Protein AF-A0A357NGC4-F1 (afdb_monomer_lite)

Structure (mmCIF, N/CA/C/O backbone):
data_AF-A0A357NGC4-F1
#
_entry.id   AF-A0A357NGC4-F1
#
loop_
_atom_site.group_PDB
_atom_site.id
_atom_site.type_symbol
_atom_site.label_atom_id
_atom_site.label_alt_id
_atom_site.label_comp_id
_atom_site.label_asym_id
_atom_site.label_entity_id
_atom_site.label_seq_id
_atom_site.pdbx_PDB_ins_code
_atom_site.Cartn_x
_atom_site.Cartn_y
_atom_site.Cartn_z
_atom_site.occupancy
_atom_site.B_iso_or_equiv
_atom_site.auth_seq_id
_atom_site.auth_comp_id
_atom_site.auth_asym_id
_atom_site.auth_atom_id
_atom_site.pdbx_PDB_model_num
ATOM 1 N N . MET A 1 1 ? 26.352 -2.032 -13.838 1.00 68.75 1 MET A N 1
ATOM 2 C CA . MET A 1 1 ? 25.745 -2.027 -12.490 1.00 68.75 1 MET A CA 1
ATOM 3 C C . MET A 1 1 ? 24.258 -2.309 -12.650 1.00 68.75 1 MET A C 1
ATOM 5 O O . MET A 1 1 ? 23.654 -1.689 -13.514 1.00 68.75 1 MET A O 1
ATOM 9 N N . ARG A 1 2 ? 23.690 -3.285 -11.932 1.00 84.88 2 ARG A N 1
ATOM 10 C CA . ARG A 1 2 ? 22.240 -3.558 -11.952 1.00 84.88 2 ARG A CA 1
ATOM 11 C C . ARG A 1 2 ? 21.631 -2.957 -10.688 1.00 84.88 2 ARG A C 1
ATOM 13 O O . ARG A 1 2 ? 22.196 -3.145 -9.617 1.00 84.88 2 ARG A O 1
ATOM 20 N N . VAL A 1 3 ? 20.532 -2.224 -10.833 1.00 90.50 3 VAL A N 1
ATOM 21 C CA . VAL A 1 3 ? 19.829 -1.541 -9.737 1.00 90.50 3 VAL A CA 1
ATOM 22 C C . VAL A 1 3 ? 18.399 -2.072 -9.686 1.00 90.50 3 VAL A C 1
ATOM 24 O O . VAL A 1 3 ? 17.798 -2.309 -10.733 1.00 90.50 3 VAL A O 1
ATOM 27 N N . LEU A 1 4 ? 17.880 -2.277 -8.477 1.00 94.31 4 LEU A N 1
ATOM 28 C CA . LEU A 1 4 ? 16.498 -2.665 -8.207 1.00 94.31 4 LEU A CA 1
ATOM 29 C C . LEU A 1 4 ? 15.955 -1.753 -7.109 1.00 94.31 4 LEU A C 1
ATOM 31 O O . LEU A 1 4 ? 16.599 -1.597 -6.072 1.00 94.31 4 LEU A O 1
ATOM 35 N N . ILE A 1 5 ? 14.778 -1.174 -7.330 1.00 95.81 5 ILE A N 1
ATOM 36 C CA . ILE A 1 5 ? 14.064 -0.403 -6.312 1.00 95.81 5 ILE A CA 1
ATOM 37 C C . ILE A 1 5 ? 13.102 -1.327 -5.569 1.00 95.81 5 ILE A C 1
ATOM 39 O O . ILE A 1 5 ? 12.321 -2.055 -6.176 1.00 95.81 5 ILE A O 1
ATOM 43 N N . VAL A 1 6 ? 13.139 -1.276 -4.241 1.00 94.62 6 VAL A N 1
ATOM 44 C CA . VAL A 1 6 ? 12.237 -2.050 -3.389 1.00 94.62 6 VAL A CA 1
ATOM 45 C C . VAL A 1 6 ? 11.265 -1.106 -2.695 1.00 94.62 6 VAL A C 1
ATOM 47 O O . VAL A 1 6 ? 11.670 -0.274 -1.885 1.00 94.62 6 VAL A O 1
ATOM 50 N N . LEU A 1 7 ? 9.973 -1.258 -2.983 1.00 94.00 7 LEU A N 1
ATOM 51 C CA . LEU A 1 7 ? 8.908 -0.561 -2.274 1.00 94.00 7 LEU A CA 1
ATOM 52 C C . LEU A 1 7 ? 8.418 -1.423 -1.109 1.00 94.00 7 LEU A C 1
ATOM 54 O O . LEU A 1 7 ? 7.661 -2.375 -1.295 1.00 94.00 7 LEU A O 1
ATOM 58 N N . MET A 1 8 ? 8.837 -1.085 0.108 1.00 93.31 8 MET A N 1
ATOM 59 C CA . MET A 1 8 ? 8.346 -1.742 1.319 1.00 93.31 8 MET A CA 1
ATOM 60 C C . MET A 1 8 ? 7.022 -1.116 1.763 1.00 93.31 8 MET A C 1
ATOM 62 O O . MET A 1 8 ? 6.958 0.078 2.051 1.00 93.31 8 MET A O 1
ATOM 66 N N . THR A 1 9 ? 5.958 -1.912 1.864 1.00 92.12 9 THR A N 1
ATOM 67 C CA . THR A 1 9 ? 4.637 -1.412 2.271 1.00 92.12 9 THR A CA 1
ATOM 68 C C . THR A 1 9 ? 3.880 -2.393 3.162 1.00 92.12 9 THR A C 1
ATOM 70 O O . THR A 1 9 ? 4.119 -3.596 3.157 1.00 92.12 9 THR A O 1
ATOM 73 N N . ARG A 1 10 ? 2.923 -1.877 3.935 1.00 89.81 10 ARG A N 1
ATOM 74 C CA . ARG A 1 10 ? 1.894 -2.703 4.575 1.00 89.81 10 ARG A CA 1
ATOM 75 C C . ARG A 1 10 ? 0.659 -2.781 3.686 1.00 89.81 10 ARG A C 1
ATOM 77 O O . ARG A 1 10 ? 0.371 -1.834 2.954 1.00 89.81 10 ARG A O 1
ATOM 84 N N . VAL A 1 11 ? -0.086 -3.880 3.780 1.00 91.44 11 VAL A N 1
ATOM 85 C CA . VAL A 1 11 ? -1.389 -4.008 3.119 1.00 91.44 11 VAL A CA 1
ATOM 86 C C . VAL A 1 11 ? -2.323 -2.901 3.645 1.00 91.44 11 VAL A C 1
ATOM 88 O O . VAL A 1 11 ? -2.423 -2.757 4.868 1.00 91.44 11 VAL A O 1
ATOM 91 N N . PRO A 1 12 ? -2.997 -2.119 2.776 1.00 93.12 12 PRO A N 1
ATOM 92 C CA . PRO A 1 12 ? -3.927 -1.069 3.193 1.00 93.12 12 PRO A CA 1
ATOM 93 C C . PRO A 1 12 ? -5.154 -1.680 3.874 1.00 93.12 12 PRO A C 1
ATOM 95 O O . PRO A 1 12 ? -6.064 -2.173 3.213 1.00 93.12 12 PRO A O 1
ATOM 98 N N . ILE A 1 13 ? -5.160 -1.694 5.206 1.00 92.75 13 ILE A N 1
ATOM 99 C CA . ILE A 1 13 ? -6.248 -2.266 6.001 1.00 92.75 13 ILE A CA 1
ATOM 100 C C . ILE A 1 13 ? -6.740 -1.192 6.972 1.00 92.75 13 ILE A C 1
ATOM 102 O O . ILE A 1 13 ? -5.920 -0.643 7.727 1.00 92.75 13 ILE A O 1
ATOM 106 N N . PRO A 1 14 ? -8.057 -0.917 7.001 1.00 94.25 14 PRO A N 1
ATOM 107 C CA . PRO A 1 14 ? -8.641 0.048 7.918 1.00 94.25 14 PRO A CA 1
ATOM 108 C C . PRO A 1 14 ? -8.214 -0.192 9.367 1.00 94.25 14 PRO A C 1
ATOM 110 O O . PRO A 1 14 ? -8.207 -1.321 9.858 1.00 94.25 14 PRO A O 1
ATOM 113 N N . GLY A 1 15 ? -7.771 0.873 10.038 1.00 92.81 15 GLY A N 1
ATOM 114 C CA . GLY A 1 15 ? -7.307 0.814 11.429 1.00 92.81 15 GLY A CA 1
ATOM 115 C C . GLY A 1 15 ? -5.976 0.080 11.658 1.00 92.81 15 GLY A C 1
ATOM 116 O O . GLY A 1 15 ? -5.549 -0.044 12.803 1.00 92.81 15 GLY A O 1
ATOM 117 N N . LYS A 1 16 ? -5.286 -0.392 10.608 1.00 91.50 16 LYS A N 1
ATOM 118 C CA . LYS A 1 16 ? -3.962 -1.045 10.719 1.00 91.50 16 LYS A CA 1
ATOM 119 C C . LYS A 1 16 ? -2.845 -0.300 9.990 1.00 91.50 16 LYS A C 1
ATOM 121 O O . LYS A 1 16 ? -1.668 -0.462 10.327 1.00 91.50 16 LYS A O 1
ATOM 126 N N . THR A 1 1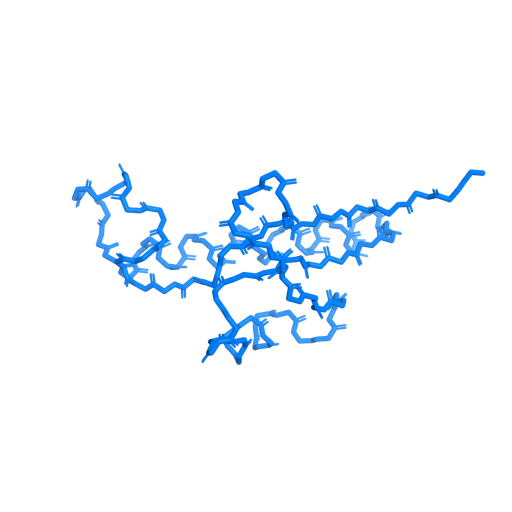7 ? -3.187 0.542 9.019 1.00 91.38 17 THR A N 1
ATOM 127 C CA . THR A 1 17 ? -2.250 1.421 8.306 1.00 91.38 17 THR A CA 1
ATOM 128 C C . THR A 1 17 ? -2.492 2.880 8.648 1.00 91.38 17 THR A C 1
ATOM 130 O O . THR A 1 17 ? -3.618 3.277 8.911 1.00 91.38 17 THR A O 1
ATOM 133 N N . LYS A 1 18 ? -1.414 3.678 8.656 1.00 92.81 18 LYS A N 1
ATOM 134 C CA . LYS A 1 18 ? -1.452 5.137 8.872 1.00 92.81 18 LYS A CA 1
ATOM 135 C C . LYS A 1 18 ? -2.254 5.593 10.108 1.00 92.81 18 LYS A C 1
ATOM 137 O O . LYS A 1 18 ? -2.677 6.735 10.175 1.00 92.81 18 LYS A O 1
ATOM 142 N N . THR A 1 19 ? -2.359 4.754 11.140 1.00 94.69 19 THR A N 1
ATOM 143 C CA . THR A 1 19 ? -3.173 5.015 12.345 1.00 94.69 19 THR A CA 1
ATOM 144 C C . THR A 1 19 ? -2.765 6.258 13.137 1.00 94.69 19 THR A C 1
ATOM 146 O O . THR A 1 19 ? -3.580 6.813 13.858 1.00 94.69 19 THR A O 1
ATOM 149 N N . ARG A 1 20 ? -1.528 6.748 12.975 1.00 96.44 20 ARG A N 1
ATOM 150 C CA . ARG A 1 20 ? -1.078 8.032 13.546 1.00 96.44 20 ARG A CA 1
ATOM 151 C C . ARG A 1 20 ? -1.799 9.255 12.956 1.00 96.44 20 ARG A C 1
ATOM 153 O O . ARG A 1 20 ? -1.670 10.333 13.516 1.00 96.44 20 ARG A O 1
ATOM 160 N N . LEU A 1 21 ? -2.507 9.097 11.834 1.00 96.06 21 LEU A N 1
ATOM 161 C CA . LEU A 1 21 ? -3.358 10.129 11.229 1.00 96.06 21 LEU A CA 1
ATOM 162 C C . LEU A 1 21 ? -4.795 10.106 11.775 1.00 96.06 21 LEU A C 1
ATOM 164 O O . LEU A 1 21 ? -5.604 10.955 11.410 1.00 96.06 21 LEU A O 1
ATOM 168 N N . MET A 1 22 ? -5.120 9.144 12.641 1.00 94.81 22 MET A N 1
ATOM 169 C CA . MET A 1 22 ? -6.388 9.095 13.364 1.00 94.81 22 MET A CA 1
ATOM 170 C C . MET A 1 22 ? -6.284 9.938 14.653 1.00 94.81 22 MET A C 1
ATOM 172 O O . MET A 1 22 ? -5.207 9.972 15.256 1.00 94.81 22 MET A O 1
ATOM 176 N N . PRO A 1 23 ? -7.369 10.593 15.121 1.00 94.19 23 PRO A N 1
ATOM 177 C CA . PRO A 1 23 ? -8.729 10.568 14.574 1.00 94.19 23 PRO A CA 1
ATOM 178 C C . PRO A 1 23 ? -9.071 11.526 13.412 1.00 94.19 23 PRO A C 1
ATOM 180 O O . PRO A 1 23 ? -10.173 11.352 12.900 1.00 94.19 23 PRO A O 1
ATOM 183 N N . PRO A 1 24 ? -8.243 12.508 12.973 1.00 95.88 24 PRO A N 1
ATOM 184 C CA . PRO A 1 24 ? -8.623 13.375 11.851 1.00 95.88 24 PRO A CA 1
ATOM 185 C C . PRO A 1 24 ? -9.069 12.625 10.593 1.00 95.88 24 PRO A C 1
ATOM 187 O O . PRO A 1 24 ? -9.915 13.126 9.864 1.00 95.88 24 PRO A O 1
ATOM 190 N N . LEU A 1 25 ? -8.510 11.433 10.366 1.00 96.94 25 LEU A N 1
ATOM 191 C CA . LEU A 1 25 ? -8.974 10.477 9.369 1.00 96.94 25 LEU A CA 1
ATOM 192 C C . LEU A 1 25 ? -9.594 9.246 10.041 1.00 96.94 25 LEU A C 1
ATOM 194 O O . LEU A 1 25 ? -9.095 8.742 11.053 1.00 96.94 25 LEU A O 1
ATOM 198 N N . THR A 1 26 ? -10.638 8.707 9.423 1.00 97.50 26 THR A N 1
ATOM 199 C CA . THR A 1 26 ? -11.198 7.388 9.723 1.00 97.50 26 THR A CA 1
ATOM 200 C C . THR A 1 26 ? -10.236 6.272 9.305 1.00 97.50 26 THR A C 1
ATOM 202 O O . THR A 1 26 ? -9.297 6.463 8.525 1.00 97.50 26 THR A O 1
ATOM 205 N N . GLY A 1 27 ? -10.473 5.057 9.811 1.00 96.69 27 GLY A N 1
ATOM 206 C CA . GLY A 1 27 ? -9.703 3.882 9.397 1.00 96.69 2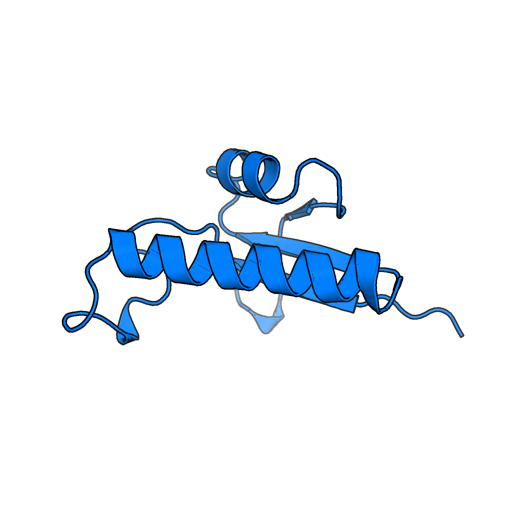7 GLY A CA 1
ATOM 207 C C . GLY A 1 27 ? -9.784 3.627 7.887 1.00 96.69 27 GLY A C 1
ATOM 208 O O . GLY A 1 27 ? -8.766 3.301 7.279 1.00 96.69 27 GLY A O 1
ATOM 209 N N . GLU A 1 28 ? -10.962 3.823 7.291 1.00 97.00 28 GLU A N 1
ATOM 210 C CA . GLU A 1 28 ? -11.189 3.678 5.848 1.00 97.00 28 GLU A CA 1
ATOM 211 C C . GLU A 1 28 ? -10.411 4.722 5.046 1.00 97.00 28 GLU A C 1
ATOM 213 O O . GLU A 1 28 ? -9.701 4.370 4.107 1.00 97.00 28 GLU A O 1
ATOM 218 N N . GLU A 1 29 ? -10.441 5.991 5.461 1.00 97.62 29 GLU A N 1
ATOM 219 C CA . GLU A 1 29 ? -9.658 7.051 4.813 1.00 97.62 29 GLU A CA 1
ATOM 220 C C . GLU A 1 29 ? -8.151 6.785 4.911 1.00 97.62 29 GLU A C 1
ATOM 222 O O . GLU A 1 29 ? -7.419 6.983 3.944 1.00 97.62 29 GLU A O 1
ATOM 227 N N . CYS A 1 30 ? -7.672 6.256 6.040 1.00 97.50 30 CYS A N 1
ATOM 228 C CA . CYS A 1 30 ? -6.272 5.856 6.192 1.00 97.50 30 CYS A CA 1
ATOM 229 C C . CYS A 1 30 ? -5.873 4.714 5.242 1.00 97.50 30 CYS A C 1
ATOM 231 O O . CYS A 1 30 ? -4.751 4.702 4.725 1.00 97.50 30 CYS A O 1
ATOM 233 N N . ALA A 1 31 ? -6.760 3.740 5.023 1.00 95.31 31 ALA A N 1
ATOM 234 C CA . ALA A 1 31 ? -6.532 2.653 4.075 1.00 95.31 31 ALA A CA 1
ATOM 235 C C . ALA A 1 31 ? -6.593 3.152 2.623 1.00 95.31 31 ALA A C 1
ATOM 237 O O . ALA A 1 31 ? -5.716 2.813 1.829 1.00 95.31 31 ALA A O 1
ATOM 238 N N . GLY A 1 32 ? -7.562 4.012 2.298 1.00 96.50 32 GLY A N 1
ATOM 239 C CA . GLY A 1 32 ? -7.677 4.668 0.996 1.00 96.50 32 GLY A CA 1
ATOM 240 C C . GLY A 1 32 ? -6.442 5.503 0.656 1.00 96.50 32 GLY A C 1
ATOM 241 O O . GLY A 1 32 ? -5.889 5.366 -0.431 1.00 96.50 32 GLY A O 1
ATOM 242 N N . LEU A 1 33 ? -5.932 6.277 1.616 1.00 96.31 33 LEU A N 1
ATOM 243 C CA . LEU A 1 33 ? -4.710 7.064 1.447 1.00 96.31 33 LEU A CA 1
ATOM 244 C C . LEU A 1 33 ? -3.478 6.180 1.207 1.00 96.31 33 LEU A C 1
ATOM 246 O O . LEU A 1 33 ? -2.682 6.448 0.312 1.00 96.31 33 LEU A O 1
ATOM 250 N N . GLN A 1 34 ? -3.313 5.108 1.991 1.00 95.56 34 GLN A N 1
ATOM 251 C CA . GLN A 1 34 ? -2.211 4.163 1.788 1.00 95.56 34 GLN A CA 1
ATOM 252 C C . GLN A 1 34 ? -2.299 3.491 0.413 1.00 95.56 34 GLN A C 1
ATOM 254 O O . GLN A 1 34 ? -1.268 3.281 -0.221 1.00 95.56 34 GLN A O 1
ATOM 259 N N . ARG A 1 35 ? -3.510 3.152 -0.043 1.00 95.56 35 ARG A N 1
ATOM 260 C CA . ARG A 1 35 ? -3.739 2.609 -1.381 1.00 95.56 35 ARG A CA 1
ATOM 261 C C . ARG A 1 35 ? -3.312 3.601 -2.464 1.00 95.56 35 ARG A C 1
ATOM 263 O O . ARG A 1 35 ? -2.532 3.200 -3.319 1.00 95.56 35 ARG A O 1
ATOM 270 N N . ALA A 1 36 ? -3.760 4.854 -2.385 1.00 96.50 36 ALA A N 1
ATOM 271 C CA . ALA A 1 36 ? -3.401 5.891 -3.352 1.00 96.50 36 ALA A CA 1
ATOM 272 C C . ALA A 1 36 ? -1.876 6.055 -3.455 1.00 96.50 36 ALA A C 1
ATOM 274 O O . ALA A 1 36 ? -1.323 5.976 -4.542 1.00 96.50 36 ALA A O 1
ATOM 275 N N . PHE A 1 37 ? -1.166 6.116 -2.321 1.00 96.38 37 PHE A N 1
ATOM 276 C CA . PHE A 1 37 ? 0.302 6.179 -2.328 1.00 96.38 37 PHE A CA 1
ATOM 277 C C . PHE A 1 37 ? 0.968 4.985 -3.016 1.00 96.38 37 PHE A C 1
ATOM 279 O O . PHE A 1 37 ? 2.007 5.146 -3.649 1.00 96.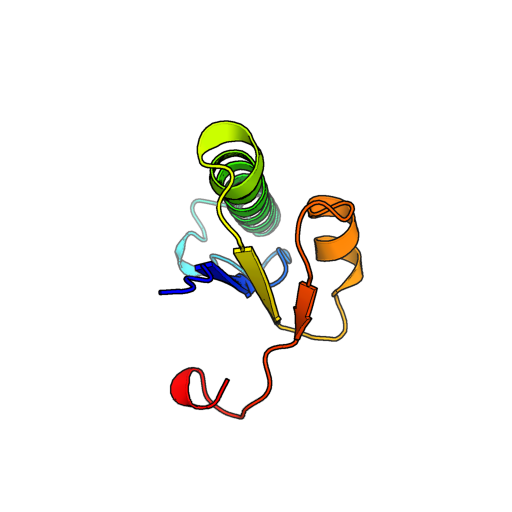38 37 PHE A O 1
ATOM 286 N N . ILE A 1 38 ? 0.422 3.777 -2.856 1.00 95.25 38 ILE A N 1
ATOM 287 C CA . ILE A 1 38 ? 0.962 2.591 -3.526 1.00 95.25 38 ILE A CA 1
ATOM 288 C C . ILE A 1 38 ? 0.720 2.691 -5.034 1.00 95.25 38 ILE A C 1
ATOM 290 O O . ILE A 1 38 ? 1.645 2.424 -5.792 1.00 95.25 38 ILE A O 1
ATOM 294 N N . GLU A 1 39 ? -0.486 3.073 -5.460 1.00 95.44 39 GLU A N 1
ATOM 295 C CA . GLU A 1 39 ? -0.836 3.244 -6.877 1.00 95.44 39 GLU A CA 1
ATOM 296 C C . GLU A 1 39 ? 0.063 4.304 -7.539 1.00 95.44 39 GLU A C 1
ATOM 298 O O . GLU A 1 39 ? 0.747 3.981 -8.510 1.00 95.44 39 GLU A O 1
ATOM 303 N N . ASP A 1 40 ? 0.195 5.487 -6.931 1.00 96.88 40 ASP A N 1
ATOM 304 C CA . ASP A 1 40 ? 1.038 6.584 -7.428 1.00 96.88 40 ASP A CA 1
ATOM 305 C C . ASP A 1 40 ? 2.517 6.177 -7.553 1.00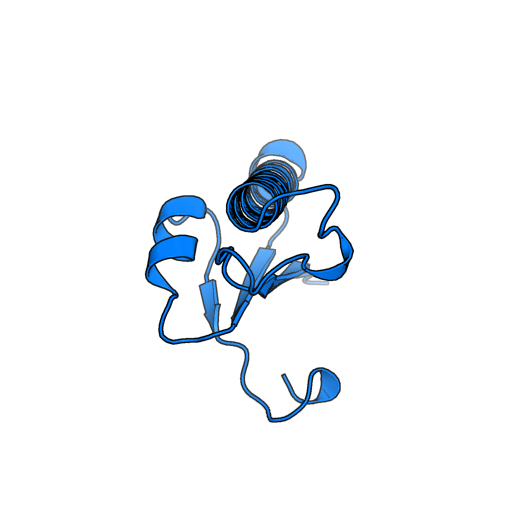 96.88 40 ASP A C 1
ATOM 307 O O . ASP A 1 40 ? 3.201 6.511 -8.521 1.00 96.88 40 ASP A O 1
ATOM 311 N N . LEU A 1 41 ? 3.043 5.431 -6.574 1.00 96.00 41 LEU A N 1
ATOM 312 C CA . LEU A 1 41 ? 4.430 4.961 -6.617 1.00 96.00 41 LEU A CA 1
ATOM 313 C C . LEU A 1 41 ? 4.644 3.887 -7.684 1.00 96.00 41 LEU A C 1
ATOM 315 O O . LEU A 1 41 ? 5.727 3.821 -8.266 1.00 96.00 41 LEU A O 1
ATOM 319 N N . ILE A 1 42 ? 3.647 3.039 -7.948 1.00 95.00 42 ILE A N 1
ATOM 320 C CA . ILE A 1 42 ? 3.721 2.074 -9.047 1.00 95.00 42 ILE A CA 1
ATOM 321 C C . ILE A 1 42 ? 3.730 2.818 -10.382 1.00 95.00 42 ILE A C 1
ATOM 323 O O . ILE A 1 42 ? 4.578 2.497 -11.212 1.00 95.00 42 ILE A O 1
ATOM 327 N N . ASP A 1 43 ? 2.848 3.806 -10.565 1.00 95.38 43 ASP A N 1
ATOM 328 C CA . ASP A 1 43 ? 2.794 4.656 -11.763 1.00 95.38 43 ASP A CA 1
ATOM 329 C C . ASP A 1 43 ? 4.153 5.312 -12.020 1.00 95.38 43 ASP A C 1
ATOM 331 O O . ASP A 1 43 ? 4.755 5.114 -13.078 1.00 95.38 43 ASP A O 1
ATOM 335 N N . LEU A 1 44 ? 4.717 5.958 -10.998 1.00 95.94 44 LEU A N 1
ATOM 336 C CA . LEU A 1 44 ? 6.028 6.591 -11.088 1.00 95.94 44 LEU A CA 1
ATOM 337 C C . LEU A 1 44 ? 7.139 5.592 -11.456 1.00 95.94 44 LEU A C 1
ATOM 339 O O . LEU A 1 44 ? 7.964 5.850 -12.334 1.00 95.94 44 LEU A O 1
ATOM 343 N N . LEU A 1 45 ? 7.203 4.443 -10.776 1.00 94.88 45 LEU A N 1
ATOM 344 C CA . LEU A 1 45 ? 8.291 3.480 -10.970 1.00 94.88 45 LEU A CA 1
ATOM 345 C C . LEU A 1 45 ? 8.194 2.747 -12.311 1.00 94.88 45 LEU A C 1
ATOM 347 O O . LEU A 1 45 ? 9.229 2.490 -12.934 1.00 94.88 45 LEU A O 1
ATOM 351 N N . ARG A 1 46 ? 6.983 2.386 -12.750 1.00 92.94 46 ARG A N 1
ATOM 352 C CA . ARG A 1 46 ? 6.773 1.571 -13.954 1.00 92.94 46 ARG A CA 1
ATOM 353 C C . ARG A 1 46 ? 6.549 2.378 -15.213 1.00 92.94 46 ARG A C 1
ATOM 355 O O . ARG A 1 46 ? 7.122 2.001 -16.234 1.00 92.94 46 ARG A O 1
ATOM 362 N N . ASP A 1 47 ? 5.756 3.436 -15.149 1.00 90.94 47 ASP A N 1
ATOM 363 C CA . ASP A 1 47 ? 5.283 4.117 -16.350 1.00 90.94 47 ASP A CA 1
ATOM 364 C C . ASP A 1 47 ? 6.157 5.333 -16.665 1.00 90.94 47 ASP A C 1
ATOM 366 O O . ASP A 1 47 ? 6.626 5.467 -17.801 1.00 90.94 47 ASP A O 1
ATOM 370 N N . ASP A 1 48 ? 6.483 6.136 -15.647 1.00 94.31 48 ASP A N 1
ATOM 371 C CA . ASP A 1 48 ? 7.285 7.351 -15.820 1.00 94.31 48 ASP A CA 1
ATOM 372 C C . ASP A 1 48 ? 8.788 7.046 -15.889 1.00 94.31 48 ASP A C 1
ATOM 374 O O . ASP A 1 48 ? 9.465 7.388 -16.862 1.00 94.31 48 ASP A O 1
ATOM 378 N N . LEU A 1 49 ? 9.327 6.380 -14.861 1.00 94.06 49 LEU A N 1
ATOM 379 C CA . LEU A 1 49 ? 10.769 6.138 -14.730 1.00 94.06 49 LEU A CA 1
ATOM 380 C C . LEU A 1 49 ? 11.229 4.832 -15.386 1.00 94.06 49 LEU A C 1
ATOM 382 O O . LEU A 1 49 ? 12.407 4.698 -15.721 1.00 94.06 49 LEU A O 1
ATOM 386 N N . LYS A 1 50 ? 10.317 3.867 -15.566 1.00 94.00 50 LYS A N 1
ATOM 387 C CA . LYS A 1 50 ? 10.584 2.543 -16.165 1.00 94.00 50 LYS A CA 1
ATOM 388 C C . LYS A 1 50 ? 11.753 1.811 -15.499 1.00 94.00 50 LYS A C 1
ATOM 390 O O . LYS A 1 50 ? 12.576 1.174 -16.162 1.00 94.00 50 LYS A O 1
ATOM 395 N N . LEU A 1 51 ? 11.839 1.908 -14.174 1.00 92.25 51 LEU A N 1
ATOM 396 C CA . LEU A 1 51 ? 12.915 1.307 -13.395 1.00 92.25 51 LEU A CA 1
ATOM 397 C C . LEU A 1 51 ? 12.545 -0.115 -12.957 1.00 92.25 51 LEU A C 1
ATOM 399 O O . LEU A 1 51 ? 11.383 -0.390 -12.646 1.00 92.25 51 LEU A O 1
ATOM 403 N N . PRO A 1 52 ? 13.522 -1.038 -12.875 1.00 94.38 52 PRO A N 1
ATOM 404 C CA . PRO A 1 52 ? 13.299 -2.324 -12.234 1.00 94.38 52 PRO A CA 1
ATOM 405 C C . PRO A 1 52 ? 12.879 -2.103 -10.779 1.00 94.38 52 PRO A C 1
ATOM 407 O O . PRO A 1 52 ? 13.632 -1.521 -9.993 1.00 94.38 52 PRO A O 1
ATOM 410 N N . ALA A 1 53 ? 11.693 -2.587 -10.416 1.00 95.69 53 ALA A N 1
ATOM 411 C CA . ALA A 1 53 ? 11.172 -2.472 -9.064 1.00 95.69 53 ALA A CA 1
ATOM 412 C C . ALA A 1 53 ? 10.409 -3.726 -8.624 1.00 95.69 53 ALA A C 1
ATOM 414 O O . ALA A 1 53 ? 9.946 -4.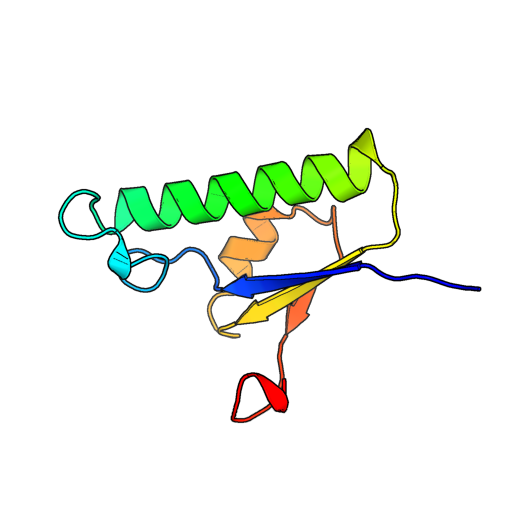513 -9.453 1.00 95.69 53 ALA A O 1
ATOM 415 N N . CYS A 1 54 ? 10.265 -3.901 -7.313 1.00 95.06 54 CYS A N 1
ATOM 416 C CA . CYS A 1 54 ? 9.360 -4.870 -6.702 1.00 95.06 54 CYS A CA 1
ATOM 417 C C . CYS A 1 54 ? 8.757 -4.310 -5.410 1.00 95.06 54 CYS A C 1
ATOM 419 O O . CYS A 1 54 ? 9.236 -3.318 -4.856 1.00 95.06 54 CYS A O 1
ATOM 421 N N . ILE A 1 55 ? 7.695 -4.954 -4.932 1.00 94.69 55 ILE A N 1
ATOM 422 C CA . ILE A 1 55 ? 7.015 -4.582 -3.696 1.00 94.69 55 ILE A CA 1
ATOM 423 C C . ILE A 1 55 ? 7.264 -5.661 -2.655 1.00 94.69 55 ILE A C 1
ATOM 425 O O . ILE A 1 55 ? 6.922 -6.825 -2.863 1.00 94.69 55 ILE A O 1
ATOM 429 N N . LEU A 1 56 ? 7.810 -5.250 -1.516 1.00 94.38 56 LEU A N 1
ATOM 430 C CA . LEU A 1 56 ? 7.962 -6.087 -0.334 1.00 94.38 56 LEU A CA 1
ATOM 431 C C . LEU A 1 56 ? 6.829 -5.772 0.644 1.00 94.38 56 LEU A C 1
ATOM 433 O O . LEU A 1 56 ? 6.705 -4.621 1.068 1.00 94.38 56 LEU A O 1
ATOM 437 N N . PHE A 1 57 ? 6.014 -6.754 1.037 1.00 91.12 57 PHE A N 1
ATOM 438 C CA . PHE A 1 57 ? 4.805 -6.480 1.826 1.00 91.12 57 PHE A CA 1
ATOM 439 C C . PHE A 1 57 ? 4.600 -7.316 3.095 1.00 91.12 57 PHE A C 1
ATOM 441 O O . PHE A 1 57 ? 5.174 -8.389 3.256 1.00 91.12 57 PHE A O 1
ATOM 448 N N . THR A 1 58 ? 3.746 -6.796 3.990 1.00 88.19 58 THR A N 1
ATOM 449 C CA . THR A 1 58 ? 3.181 -7.479 5.174 1.00 88.19 58 THR A CA 1
ATOM 450 C C . THR A 1 58 ? 1.739 -7.018 5.448 1.00 88.19 58 THR A C 1
ATOM 452 O O . THR A 1 58 ? 1.414 -5.866 5.142 1.00 88.19 58 THR A O 1
ATOM 455 N N . PRO A 1 59 ? 0.871 -7.826 6.087 1.00 80.81 59 PRO A N 1
ATOM 456 C CA . PRO A 1 59 ? 1.046 -9.240 6.442 1.00 80.81 59 PRO A CA 1
ATOM 457 C C . PRO A 1 59 ? 0.749 -10.194 5.262 1.00 80.81 59 PRO A C 1
ATOM 459 O O . PRO A 1 59 ? 0.200 -9.770 4.246 1.00 80.81 59 PRO A O 1
ATOM 462 N N . GLU A 1 60 ? 1.131 -11.471 5.395 1.00 73.94 60 GLU A N 1
ATOM 463 C CA . GLU A 1 60 ? 0.987 -12.508 4.351 1.00 73.94 60 GLU A CA 1
ATOM 464 C C . GLU A 1 60 ? -0.471 -12.861 4.041 1.00 73.94 60 GLU A C 1
ATOM 466 O O . GLU A 1 60 ? -0.843 -13.015 2.882 1.00 73.94 60 GLU A O 1
ATOM 471 N N . ASP A 1 61 ? -1.322 -12.910 5.065 1.00 75.81 61 ASP A N 1
ATOM 472 C CA . ASP A 1 61 ? -2.711 -13.383 5.009 1.00 75.81 61 ASP A CA 1
ATOM 473 C C . ASP A 1 61 ? -3.679 -12.445 4.261 1.00 75.81 61 ASP A C 1
ATOM 475 O O . ASP A 1 61 ? -4.882 -12.711 4.176 1.00 75.81 61 ASP A O 1
ATOM 479 N N . LYS A 1 62 ? -3.179 -11.312 3.753 1.00 78.06 62 LYS A N 1
ATOM 480 C CA . LYS A 1 62 ? -3.972 -10.250 3.110 1.00 78.06 62 LYS A CA 1
ATOM 481 C C . LYS A 1 62 ? -3.399 -9.799 1.764 1.00 78.06 62 LYS A C 1
ATOM 483 O O . LYS A 1 62 ? -3.755 -8.726 1.273 1.00 78.06 62 LYS A O 1
ATOM 488 N N . ASP A 1 63 ? -2.547 -10.613 1.147 1.00 79.06 63 ASP A N 1
ATOM 489 C CA . ASP A 1 63 ? -1.904 -10.324 -0.139 1.00 79.06 63 ASP A CA 1
ATOM 490 C C . ASP A 1 63 ? -2.899 -10.032 -1.280 1.00 79.06 63 ASP A C 1
ATOM 492 O O . ASP A 1 63 ? -2.610 -9.200 -2.138 1.00 79.06 63 ASP A O 1
ATOM 496 N N . GLY A 1 64 ? -4.099 -10.625 -1.258 1.00 83.44 64 GLY A N 1
ATOM 497 C CA . GLY A 1 64 ? -5.154 -10.394 -2.254 1.00 83.44 64 GLY A CA 1
ATOM 498 C C . GLY A 1 64 ? -5.525 -8.917 -2.454 1.00 83.44 64 GLY A C 1
ATOM 499 O O . GLY A 1 64 ? -5.800 -8.497 -3.577 1.00 83.44 64 GLY A O 1
ATOM 500 N N . ILE A 1 65 ? -5.455 -8.096 -1.399 1.00 86.81 65 ILE A N 1
ATOM 501 C CA . ILE A 1 65 ? -5.691 -6.646 -1.505 1.00 86.81 65 ILE A CA 1
ATOM 502 C C . ILE A 1 65 ? -4.590 -5.995 -2.349 1.00 86.81 65 ILE A C 1
ATOM 504 O O . ILE A 1 65 ? -4.880 -5.217 -3.255 1.00 86.81 65 ILE A O 1
ATOM 508 N N . LEU A 1 66 ? -3.326 -6.341 -2.089 1.00 89.19 66 LEU A N 1
ATOM 509 C CA . LEU A 1 66 ? -2.201 -5.822 -2.863 1.00 89.19 66 LEU A CA 1
ATOM 510 C C . LEU A 1 66 ? -2.192 -6.362 -4.289 1.00 89.19 66 LEU A C 1
ATOM 512 O O . LEU A 1 66 ? -1.920 -5.594 -5.201 1.00 89.19 66 LEU A O 1
ATOM 516 N N . ARG A 1 67 ? -2.545 -7.631 -4.516 1.00 89.19 67 ARG A N 1
ATOM 517 C CA . ARG A 1 67 ? -2.686 -8.178 -5.876 1.00 89.19 67 ARG A CA 1
ATOM 518 C C . ARG A 1 67 ? -3.698 -7.383 -6.698 1.00 89.19 67 ARG A C 1
ATOM 520 O O . ARG A 1 67 ? -3.410 -7.045 -7.841 1.00 89.19 67 ARG A O 1
ATOM 527 N N . ASN A 1 68 ? -4.827 -7.006 -6.096 1.00 90.69 68 ASN A N 1
ATOM 528 C CA . ASN A 1 68 ? -5.848 -6.186 -6.753 1.00 90.69 68 ASN A CA 1
ATOM 529 C C . ASN A 1 68 ? -5.386 -4.752 -7.056 1.00 90.69 68 ASN A C 1
ATOM 531 O O . ASN A 1 68 ? -5.835 -4.173 -8.045 1.00 90.69 68 ASN A O 1
ATOM 535 N N . ILE A 1 69 ? -4.517 -4.180 -6.217 1.00 91.12 69 ILE A N 1
ATOM 536 C CA . ILE A 1 69 ? -3.927 -2.848 -6.429 1.00 91.12 69 ILE A CA 1
ATOM 537 C C . ILE A 1 69 ? -2.850 -2.909 -7.521 1.00 91.12 69 ILE A C 1
ATOM 539 O O . ILE A 1 69 ? -2.840 -2.102 -8.443 1.00 91.12 69 ILE A O 1
ATOM 543 N N . VAL A 1 70 ? -1.957 -3.896 -7.436 1.00 90.81 70 VAL A N 1
ATOM 544 C CA . VAL A 1 70 ? -0.763 -3.999 -8.281 1.00 90.81 70 VAL A CA 1
ATOM 545 C C . VAL A 1 70 ? -1.078 -4.554 -9.668 1.00 90.81 70 VAL A C 1
ATOM 547 O O . VAL A 1 70 ? -0.430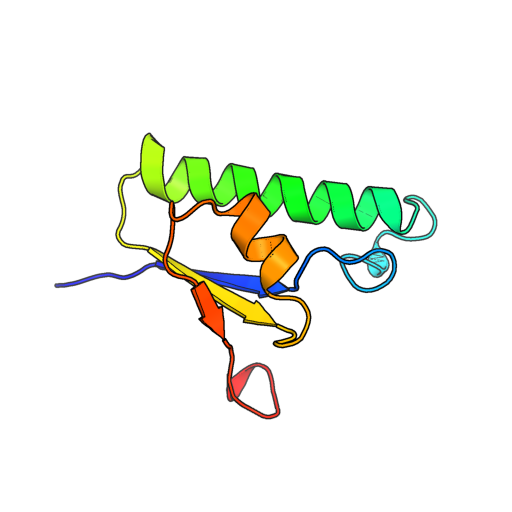 -4.140 -10.623 1.00 90.81 70 VAL A O 1
ATOM 550 N N . LYS A 1 71 ? -2.055 -5.463 -9.806 1.00 86.94 71 LYS A N 1
ATOM 551 C CA . LYS A 1 71 ? -2.504 -6.046 -11.090 1.00 86.94 71 LYS A CA 1
ATOM 552 C C . LYS A 1 71 ? -1.343 -6.489 -11.996 1.00 86.94 71 LYS A C 1
ATOM 554 O O . LYS A 1 71 ? -1.274 -6.105 -13.159 1.00 86.94 71 LYS A O 1
ATOM 559 N N . ASP A 1 72 ? -0.380 -7.212 -11.425 1.00 86.56 72 ASP A N 1
ATOM 560 C CA . ASP A 1 72 ? 0.833 -7.716 -12.097 1.00 86.56 72 ASP A CA 1
ATOM 561 C C . ASP A 1 72 ? 1.811 -6.646 -12.627 1.00 86.56 72 ASP A C 1
ATOM 563 O O . ASP A 1 72 ? 2.815 -6.963 -13.271 1.00 86.56 72 ASP A O 1
ATOM 567 N N . ARG A 1 73 ? 1.590 -5.364 -12.302 1.00 92.31 73 ARG A N 1
ATOM 568 C CA . ARG A 1 73 ? 2.491 -4.266 -12.684 1.00 92.31 73 ARG A CA 1
ATOM 569 C C . ARG A 1 73 ? 3.827 -4.327 -11.966 1.00 92.31 73 ARG A C 1
ATOM 571 O O . ARG A 1 73 ? 4.806 -3.843 -12.508 1.00 92.31 73 ARG A O 1
ATOM 578 N N . LEU A 1 74 ? 3.908 -4.919 -10.779 1.00 93.31 74 LEU A N 1
ATOM 579 C CA . LEU A 1 74 ? 5.167 -5.154 -10.074 1.00 93.31 74 LEU A CA 1
ATOM 580 C C . LEU A 1 74 ? 5.157 -6.529 -9.400 1.00 93.31 74 LEU A C 1
ATOM 582 O O . LEU A 1 74 ? 4.110 -6.962 -8.918 1.00 93.31 74 LEU A O 1
ATOM 586 N N . PRO A 1 75 ? 6.313 -7.210 -9.309 1.00 93.94 75 PRO A N 1
ATOM 587 C CA . PRO A 1 75 ? 6.431 -8.412 -8.496 1.00 93.94 75 PRO A CA 1
ATOM 588 C C . PRO A 1 75 ? 6.116 -8.109 -7.028 1.00 93.94 75 PRO A C 1
ATOM 590 O O . PRO A 1 75 ? 6.639 -7.146 -6.463 1.00 93.94 75 PRO A O 1
ATOM 593 N N . LEU A 1 76 ? 5.298 -8.962 -6.414 1.00 93.50 76 LEU A N 1
ATOM 594 C CA . LEU A 1 76 ? 5.011 -8.945 -4.983 1.00 93.50 76 LEU A CA 1
ATOM 595 C C . LEU A 1 76 ? 5.863 -9.998 -4.274 1.00 93.50 76 LEU A C 1
ATOM 597 O O . LEU A 1 76 ? 5.859 -11.167 -4.658 1.00 93.50 76 LEU A O 1
ATOM 601 N N . VAL A 1 77 ? 6.556 -9.592 -3.216 1.00 92.50 77 VAL A N 1
ATOM 602 C CA . VAL A 1 77 ? 7.396 -10.457 -2.387 1.00 92.50 77 VAL A CA 1
ATOM 603 C C . VAL A 1 77 ? 7.007 -10.257 -0.928 1.00 92.50 77 VAL A C 1
ATOM 605 O O . VAL A 1 77 ? 6.872 -9.131 -0.453 1.00 92.50 77 VAL A O 1
ATOM 608 N N . LEU A 1 78 ? 6.803 -11.346 -0.197 1.00 90.06 78 LEU A N 1
ATOM 609 C CA . LEU A 1 78 ? 6.527 -11.266 1.232 1.00 90.06 78 LEU A CA 1
ATOM 610 C C . LEU A 1 78 ? 7.800 -10.879 2.001 1.00 90.06 78 LEU A C 1
ATOM 612 O O . LEU A 1 78 ? 8.845 -11.492 1.786 1.00 90.06 78 LEU A O 1
ATOM 616 N N . GLN A 1 79 ? 7.708 -9.915 2.922 1.00 89.25 79 GLN A N 1
ATOM 617 C CA . GLN A 1 79 ? 8.801 -9.634 3.865 1.00 89.25 79 GLN A CA 1
ATOM 618 C C . GLN A 1 79 ? 8.902 -10.759 4.902 1.00 89.25 79 GLN A C 1
ATOM 620 O O . GLN A 1 79 ? 7.892 -11.155 5.487 1.00 89.25 79 GLN A O 1
ATOM 625 N N . ARG A 1 80 ? 10.117 -11.255 5.157 1.00 86.94 80 ARG A N 1
ATOM 626 C CA . ARG A 1 80 ? 10.380 -12.353 6.101 1.00 86.94 80 ARG A CA 1
ATOM 627 C C . ARG A 1 80 ? 11.414 -11.923 7.127 1.00 86.94 80 ARG A C 1
ATOM 629 O O . ARG A 1 80 ? 12.497 -11.532 6.734 1.00 86.94 80 ARG A O 1
ATOM 636 N N . GLY A 1 81 ? 11.100 -12.061 8.408 1.00 82.81 81 GLY A N 1
ATOM 637 C CA . GLY A 1 81 ? 11.980 -11.667 9.508 1.00 82.81 81 GLY A CA 1
ATOM 638 C C . GLY A 1 81 ? 11.165 -11.159 10.693 1.00 82.81 81 GLY A C 1
ATOM 639 O O . GLY A 1 81 ? 9.992 -10.806 10.537 1.00 82.81 81 GLY A O 1
ATOM 640 N N . GLU A 1 82 ? 11.762 -11.161 11.883 1.00 79.75 82 GLU A N 1
ATOM 641 C CA . GLU A 1 82 ? 11.065 -10.781 13.117 1.00 79.75 82 GLU A CA 1
ATOM 642 C C . GLU A 1 82 ? 10.947 -9.261 13.261 1.00 79.75 82 GLU A C 1
ATOM 644 O O . GLU A 1 82 ? 9.884 -8.740 13.612 1.00 79.75 82 GLU A O 1
ATOM 649 N N . THR A 1 83 ? 12.014 -8.529 12.937 1.00 85.94 83 THR A N 1
ATOM 650 C CA . THR A 1 83 ? 12.038 -7.064 12.983 1.00 85.94 83 THR A CA 1
ATOM 651 C C . THR A 1 83 ? 12.041 -6.448 11.586 1.00 85.94 83 THR A C 1
ATOM 653 O O . THR A 1 83 ? 12.165 -7.137 10.579 1.00 85.94 83 THR A O 1
ATOM 656 N N . LEU A 1 84 ? 11.905 -5.117 11.504 1.00 80.12 84 LEU A N 1
ATOM 657 C CA . LEU A 1 84 ? 12.057 -4.399 10.234 1.00 80.12 84 LEU A CA 1
ATOM 658 C C . LEU A 1 84 ? 13.481 -4.507 9.662 1.00 80.12 84 LEU A C 1
ATOM 660 O O . LEU A 1 84 ? 13.631 -4.410 8.456 1.00 80.12 84 LEU A O 1
ATOM 664 N N . GLY A 1 85 ? 14.501 -4.671 10.511 1.00 83.25 85 GLY A N 1
ATOM 665 C CA . GLY A 1 85 ? 15.886 -4.827 10.059 1.00 83.25 85 GLY A CA 1
ATOM 666 C C . GLY A 1 85 ? 16.188 -6.227 9.525 1.00 83.25 85 GLY A C 1
ATOM 667 O O . GLY A 1 85 ? 17.088 -6.378 8.706 1.00 83.25 85 GLY A O 1
ATOM 668 N N . ASP A 1 86 ? 15.418 -7.224 9.962 1.00 79.25 86 ASP A N 1
ATOM 669 C CA . ASP A 1 86 ? 15.583 -8.616 9.536 1.00 79.25 86 ASP A CA 1
ATOM 670 C C . ASP A 1 86 ? 14.835 -8.937 8.236 1.00 79.25 86 ASP A C 1
ATOM 672 O O . ASP A 1 86 ? 15.082 -9.991 7.652 1.00 79.25 86 ASP A O 1
ATOM 676 N N . ARG A 1 87 ? 13.898 -8.071 7.820 1.00 71.31 87 ARG A N 1
ATOM 677 C CA . ARG A 1 87 ? 12.895 -8.352 6.782 1.00 71.31 87 ARG A CA 1
ATOM 678 C C . ARG A 1 87 ? 12.896 -7.392 5.602 1.00 71.31 87 ARG A C 1
ATOM 680 O O . ARG A 1 87 ? 13.269 -6.215 5.782 1.00 71.31 87 ARG A O 1
#

Radius of gyration: 13.57 Å; chains: 1; bounding box: 37×27×31 Å

Foldseek 3Di:
DADEAEAEDEQLFFPPAPVVCPPVDGSVVRSVVSLVVVLVVLCCCCPVVNHHYAYEYDDPVRCVSVCVSCVVSHHYHYDDDDDPVGD

pLDDT: mean 91.02, std 6.31, range [68.75, 97.62]

Sequence (87 aa):
MRVLIVLMTRVPIPGKTKTRLMPPLTGEECAGLQRAFIEDLIDLLRDDLKLPACILFTPEDKDGILRNIVKDRLPLVLQRGETLGDR

Secondary structure (DSSP, 8-state):
----EEEEEE---TTTSSGGGTTTS-HHHHHHHHHHHHHHHHHIIIIIS---EEEEEE-GGGHHHHHHHHTTSS-EEE--SSSTTT-